Protein AF-A0A842UWV1-F1 (afdb_monomer_lite)

Foldseek 3Di:
DDPVVVVVVVVVVVVVVVVCCVVVVVPPPPVPPDPPPPPDDDLVQQCAQAQVSQCPVWPQWRWDFDPHSDNPTDIDTHGRPPDDTPD

Secondary structure (DSSP, 8-state):
--HHHHHHHHHHHHHHHHHHHHHHHTTTTSSS------S---GGG---SSGGGG--S-TTEEEEEESTTSTT-EEEEEE-TT--TT-

Radius of gyration: 32.63 Å; chains: 1; bounding box: 60×24×94 Å

pLDDT: mean 80.22, std 14.53, range [53.12, 97.88]

Structure (mmCIF, N/CA/C/O backbone):
data_AF-A0A842UWV1-F1
#
_entry.id   AF-A0A842UWV1-F1
#
loop_
_atom_site.group_PDB
_atom_site.id
_atom_site.type_symbol
_atom_site.label_atom_id
_atom_site.label_alt_id
_atom_site.label_comp_id
_atom_site.label_asym_id
_atom_site.label_entity_id
_atom_site.label_seq_id
_atom_site.pdbx_PDB_ins_code
_atom_site.Cartn_x
_atom_site.Cartn_y
_atom_site.Cartn_z
_atom_site.occupancy
_atom_site.B_iso_or_equiv
_atom_site.auth_seq_id
_atom_site.auth_comp_id
_atom_site.auth_asym_id
_atom_site.auth_atom_id
_atom_site.pdbx_PDB_model_num
ATOM 1 N N . MET A 1 1 ? -44.752 13.615 60.315 1.00 57.84 1 MET A N 1
ATOM 2 C CA . MET A 1 1 ? -43.567 13.468 59.444 1.00 57.84 1 MET A CA 1
ATOM 3 C C . MET A 1 1 ? -42.436 14.223 60.110 1.00 57.84 1 MET A C 1
ATOM 5 O O . MET A 1 1 ? -42.433 15.446 60.081 1.00 57.84 1 MET A O 1
ATOM 9 N N . ASP A 1 2 ? -41.558 13.507 60.807 1.00 70.81 2 ASP A N 1
ATOM 10 C CA . ASP A 1 2 ? -40.490 14.104 61.607 1.00 70.81 2 ASP A CA 1
ATOM 11 C C . ASP A 1 2 ? -39.347 14.624 60.729 1.00 70.81 2 ASP A C 1
ATOM 13 O O . ASP A 1 2 ? -39.039 14.052 59.682 1.00 70.81 2 ASP A O 1
ATOM 17 N N . SER A 1 3 ? -38.670 15.687 61.174 1.00 63.62 3 SER A N 1
ATOM 18 C CA . SER A 1 3 ? -37.537 16.316 60.466 1.00 63.62 3 SER A CA 1
ATOM 19 C C . SER A 1 3 ? -36.426 15.312 60.093 1.00 63.62 3 SER A C 1
ATOM 21 O O . SER A 1 3 ? -35.783 15.419 59.049 1.00 63.62 3 SER A O 1
ATOM 23 N N . ARG A 1 4 ? -36.279 14.246 60.894 1.00 70.00 4 ARG A N 1
ATOM 24 C CA . ARG A 1 4 ? -35.380 13.110 60.631 1.00 70.00 4 ARG A CA 1
ATOM 25 C C . ARG A 1 4 ? -35.793 12.285 59.408 1.00 70.00 4 ARG A C 1
ATOM 27 O O . ARG A 1 4 ? -34.937 11.885 58.628 1.00 70.00 4 ARG A O 1
ATOM 34 N N . THR A 1 5 ? -37.091 12.061 59.214 1.00 61.41 5 THR A N 1
ATOM 35 C CA . THR A 1 5 ? -37.636 11.366 58.040 1.00 61.41 5 THR A CA 1
ATOM 36 C C . THR A 1 5 ? -37.458 12.212 56.780 1.00 61.41 5 THR A C 1
ATOM 38 O O . THR A 1 5 ? -37.114 11.676 55.733 1.00 61.41 5 THR A O 1
ATOM 41 N N . ILE A 1 6 ? -37.607 13.537 56.886 1.00 63.38 6 ILE A N 1
ATOM 42 C CA . ILE A 1 6 ? -37.412 14.468 55.764 1.00 63.38 6 ILE A CA 1
ATOM 43 C C . ILE A 1 6 ? -35.947 14.463 55.307 1.00 63.38 6 ILE A C 1
ATOM 45 O O . ILE A 1 6 ? -35.701 14.315 54.117 1.00 63.38 6 ILE A O 1
ATOM 49 N N . GLY A 1 7 ? -34.980 14.534 56.232 1.00 65.56 7 GLY A N 1
ATOM 50 C CA . GLY A 1 7 ? -33.548 14.527 55.895 1.00 65.56 7 GLY A CA 1
ATOM 51 C C . GLY A 1 7 ? -33.059 13.243 55.209 1.00 65.56 7 GLY A C 1
ATOM 52 O O . GLY A 1 7 ? -32.220 13.297 54.313 1.00 65.56 7 GLY A O 1
ATOM 53 N N . ILE A 1 8 ? -33.609 12.082 55.581 1.00 67.31 8 ILE A N 1
ATOM 54 C CA . ILE A 1 8 ? -33.283 10.798 54.935 1.00 67.31 8 ILE A CA 1
ATOM 55 C C . ILE A 1 8 ? -33.898 10.726 53.529 1.00 67.31 8 ILE A C 1
ATOM 57 O O . ILE A 1 8 ? -33.245 10.283 52.583 1.00 67.31 8 ILE A O 1
ATOM 61 N N . VAL A 1 9 ? -35.142 11.185 53.368 1.00 66.12 9 VAL A N 1
ATOM 62 C CA . VAL A 1 9 ? -35.848 11.161 52.077 1.00 66.12 9 VAL A CA 1
ATOM 63 C C . VAL A 1 9 ? -35.220 12.145 51.086 1.00 66.12 9 VAL A C 1
ATOM 65 O O . VAL A 1 9 ? -35.015 11.798 49.925 1.00 66.12 9 VAL A O 1
ATOM 68 N N . THR A 1 10 ? -34.831 13.342 51.533 1.00 71.06 10 THR A N 1
ATOM 69 C CA . THR A 1 10 ? -34.143 14.317 50.673 1.00 71.06 10 THR A CA 1
ATOM 70 C C . THR A 1 10 ? -32.710 13.893 50.349 1.00 71.06 10 THR A C 1
ATOM 72 O O . THR A 1 10 ? -32.269 14.068 49.213 1.00 71.06 10 THR A O 1
ATOM 75 N N . GLY A 1 11 ? -32.001 13.270 51.297 1.00 73.56 11 GLY A N 1
ATOM 76 C CA . GLY A 1 11 ? -30.656 12.731 51.084 1.00 73.56 11 GLY A CA 1
ATOM 77 C C . GLY A 1 11 ? -30.623 11.572 50.088 1.00 73.56 11 GLY A C 1
ATOM 78 O O . GLY A 1 11 ? -29.837 11.596 49.146 1.00 73.56 11 GLY A O 1
ATOM 79 N N . THR A 1 12 ? -31.518 10.590 50.240 1.00 78.00 12 THR A N 1
ATOM 80 C CA . THR A 1 12 ? -31.611 9.451 49.307 1.00 78.00 12 THR A CA 1
ATOM 81 C C . THR A 1 12 ? -32.000 9.900 47.897 1.00 78.00 12 THR A C 1
ATOM 83 O O . THR A 1 12 ? -31.408 9.424 46.929 1.00 78.00 12 THR A O 1
ATOM 86 N N . ALA A 1 13 ? -32.905 10.875 47.761 1.00 77.75 13 ALA A N 1
ATOM 87 C CA . ALA A 1 13 ? -33.248 11.472 46.470 1.00 77.75 13 ALA A CA 1
ATOM 88 C C . ALA A 1 13 ? -32.055 12.193 45.810 1.00 77.75 13 ALA A C 1
ATOM 90 O O . ALA A 1 13 ? -31.821 12.018 44.614 1.00 77.75 13 ALA A O 1
ATOM 91 N N . PHE A 1 14 ? -31.264 12.955 46.575 1.00 81.25 14 PHE A N 1
ATOM 92 C CA . PHE A 1 14 ? -30.072 13.638 46.058 1.00 81.25 14 PHE A CA 1
ATOM 93 C C . PHE A 1 14 ? -28.970 12.649 45.661 1.00 81.25 14 PHE A C 1
ATOM 95 O O . PHE A 1 14 ? -28.372 12.782 44.595 1.00 81.25 14 PHE A O 1
ATOM 102 N N . SER A 1 15 ? -28.739 11.609 46.467 1.00 84.38 15 SER A N 1
ATOM 103 C CA . SER A 1 15 ? -27.786 10.543 46.143 1.00 84.38 15 SER A CA 1
ATOM 104 C C . SER A 1 15 ? -28.164 9.805 44.857 1.00 84.38 15 SER A C 1
ATOM 106 O O . SER A 1 15 ? -27.299 9.580 44.012 1.00 84.38 15 SER A O 1
ATOM 108 N N . LEU A 1 16 ? -29.446 9.477 44.665 1.00 82.56 16 LEU A N 1
ATOM 109 C CA . LEU A 1 16 ? -29.927 8.846 43.432 1.00 82.56 16 LEU A CA 1
ATOM 110 C C . LEU A 1 16 ? -29.799 9.776 42.219 1.00 82.56 16 LEU A C 1
ATOM 112 O O . LEU A 1 16 ? -29.431 9.310 41.143 1.00 82.56 16 LEU A O 1
ATOM 116 N N . LEU A 1 17 ? -30.033 11.082 42.390 1.00 82.31 17 LEU A N 1
ATOM 117 C CA . LEU A 1 17 ? -29.837 12.085 41.341 1.00 82.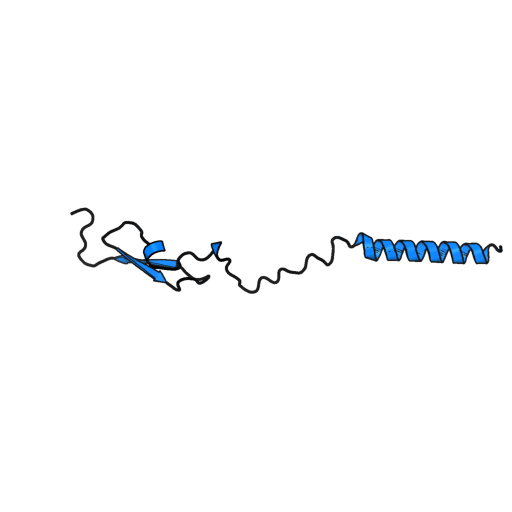31 17 LEU A CA 1
ATOM 118 C C . LEU A 1 17 ? -28.362 12.179 40.918 1.00 82.31 17 LEU A C 1
ATOM 120 O O . LEU A 1 17 ? -28.068 12.187 39.728 1.00 82.31 17 LEU A O 1
ATOM 124 N N . VAL A 1 18 ? -27.428 12.198 41.874 1.00 81.62 18 VAL A N 1
ATOM 125 C CA . VAL A 1 18 ? -25.982 12.229 41.593 1.00 81.62 18 VAL A CA 1
ATOM 126 C C . VAL A 1 18 ? -25.535 10.947 40.889 1.00 81.62 18 VAL A C 1
ATOM 128 O O . VAL A 1 18 ? -24.829 11.022 39.890 1.00 81.62 18 VAL A O 1
ATOM 131 N N . ILE A 1 19 ? -25.985 9.774 41.345 1.00 81.62 19 ILE A N 1
ATOM 132 C CA . ILE A 1 19 ? -25.682 8.487 40.697 1.00 81.62 19 ILE A CA 1
ATOM 133 C C . ILE A 1 19 ? -26.245 8.451 39.272 1.00 81.62 19 ILE A C 1
ATOM 135 O O . ILE A 1 19 ? -25.544 8.053 38.345 1.00 81.62 19 ILE A O 1
ATOM 139 N N . ALA A 1 20 ? -27.477 8.924 39.070 1.00 81.00 20 ALA A N 1
ATOM 140 C CA . ALA A 1 20 ? -28.072 9.043 37.746 1.00 81.00 20 ALA A CA 1
ATOM 141 C C . ALA A 1 20 ? -27.264 10.000 36.856 1.00 81.00 20 ALA A C 1
ATOM 143 O O . ALA A 1 20 ? -26.975 9.660 35.718 1.00 81.00 20 ALA A O 1
ATOM 144 N N . LEU A 1 21 ? -26.818 11.154 37.357 1.00 80.06 21 LEU A N 1
ATOM 145 C CA . LEU A 1 21 ? -25.961 12.069 36.596 1.00 80.06 21 LEU A CA 1
ATOM 146 C C . LEU A 1 21 ? -24.574 11.483 36.303 1.00 80.06 21 LEU A C 1
ATOM 148 O O . LEU A 1 21 ? -24.018 11.769 35.252 1.00 80.06 21 LEU A O 1
ATOM 152 N N . LEU A 1 22 ? -24.017 10.633 37.164 1.00 76.31 22 LEU A N 1
ATOM 153 C CA . LEU A 1 22 ? -22.759 9.939 36.878 1.00 76.31 22 LEU A CA 1
ATOM 154 C C . LEU A 1 22 ? -22.939 8.827 35.836 1.00 76.31 22 LEU A C 1
ATOM 156 O O . LEU A 1 22 ? -22.065 8.650 34.999 1.00 76.31 22 LEU A O 1
ATOM 160 N N . ILE A 1 23 ? -24.073 8.121 35.830 1.00 74.56 23 ILE A N 1
ATOM 161 C CA . ILE A 1 23 ? -24.383 7.068 34.845 1.00 74.56 23 ILE A CA 1
ATOM 162 C C . ILE A 1 23 ? -24.806 7.673 33.493 1.00 74.56 23 ILE A C 1
ATOM 164 O O . ILE A 1 23 ? -24.363 7.223 32.438 1.00 74.56 23 ILE A O 1
ATOM 168 N N . TYR A 1 24 ? -25.648 8.710 33.510 1.00 70.06 24 TYR A N 1
ATOM 169 C CA . TYR A 1 24 ? -26.240 9.340 32.323 1.00 70.06 24 TYR A CA 1
ATOM 170 C C . TYR A 1 24 ? -25.478 10.581 31.829 1.00 70.06 24 TYR A C 1
ATOM 172 O O . TYR A 1 24 ? -25.628 10.965 30.671 1.00 70.06 24 TYR A O 1
ATOM 180 N N . GLY A 1 25 ? -24.658 11.218 32.665 1.00 60.03 25 GLY A N 1
ATOM 181 C CA . GLY A 1 25 ? -23.778 12.334 32.291 1.00 60.03 25 GLY A CA 1
ATOM 182 C C . GLY A 1 25 ? -22.439 11.879 31.707 1.00 60.03 25 GLY A C 1
ATOM 183 O O . GLY A 1 25 ? -21.814 12.628 30.964 1.00 60.03 25 GLY A O 1
ATOM 184 N N . PHE A 1 26 ? -22.044 10.618 31.916 1.00 60.78 26 PHE A N 1
ATOM 185 C CA . PHE A 1 26 ? -20.926 9.975 31.210 1.00 60.78 26 PHE A CA 1
ATOM 186 C C . PHE A 1 26 ? -21.304 9.454 29.813 1.00 60.78 26 PHE A C 1
ATOM 188 O O . PHE A 1 26 ? -20.645 8.564 29.275 1.00 60.78 26 PHE A O 1
ATOM 195 N N . ARG A 1 27 ? -22.323 10.034 29.162 1.00 58.38 27 ARG A N 1
ATOM 196 C CA . ARG A 1 27 ? -22.682 9.712 27.766 1.00 58.38 27 ARG A CA 1
ATOM 197 C C . ARG A 1 27 ? -21.567 9.989 26.742 1.00 58.38 27 ARG A C 1
ATOM 199 O O . ARG A 1 27 ? -21.763 9.685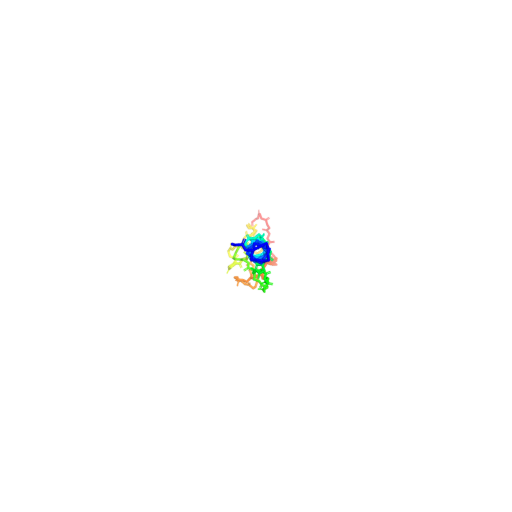 25.572 1.00 58.38 27 ARG A O 1
ATOM 206 N N . GLY A 1 28 ? -20.414 10.522 27.159 1.00 53.12 28 GLY A N 1
ATOM 207 C CA . GLY A 1 28 ? -19.255 10.764 26.294 1.00 53.12 28 GLY A CA 1
ATOM 208 C C . GLY A 1 28 ? -17.952 10.043 26.662 1.00 53.12 28 GLY A C 1
ATOM 209 O O . GLY A 1 28 ? -16.967 10.269 25.972 1.00 53.12 28 GLY A O 1
ATOM 210 N N . GLY A 1 29 ? -17.890 9.223 27.725 1.00 54.66 29 GLY A N 1
ATOM 211 C CA . GLY A 1 29 ? -16.593 8.773 28.274 1.00 54.66 29 GLY A CA 1
ATOM 212 C C . GLY A 1 29 ? -16.212 7.295 28.119 1.00 54.66 29 GLY A C 1
ATOM 213 O O . GLY A 1 29 ? -15.051 6.972 28.339 1.00 54.66 29 GLY A O 1
ATOM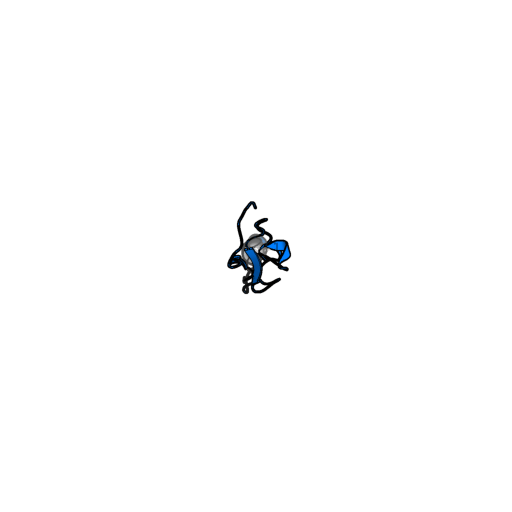 214 N N . ILE A 1 30 ? -17.128 6.390 27.751 1.00 58.50 30 ILE A N 1
ATOM 215 C CA . ILE A 1 30 ? -16.812 4.944 27.631 1.00 58.50 30 ILE A CA 1
ATOM 216 C C . ILE A 1 30 ? -17.247 4.290 26.313 1.00 58.50 30 ILE A C 1
ATOM 218 O O . ILE A 1 30 ? -16.918 3.136 26.067 1.00 58.50 30 ILE A O 1
ATOM 222 N N . THR A 1 31 ? -17.916 5.015 25.416 1.00 53.34 31 THR A N 1
ATOM 223 C CA . THR A 1 31 ? -18.193 4.548 24.042 1.00 53.34 31 THR A CA 1
ATOM 224 C C . THR A 1 31 ? -17.100 4.937 23.038 1.00 53.34 31 THR A C 1
ATOM 226 O O . THR A 1 31 ? -17.219 4.627 21.860 1.00 53.34 31 THR A O 1
ATOM 229 N N . GLY A 1 32 ? -16.019 5.584 23.490 1.00 55.62 32 GLY A N 1
ATOM 230 C CA . GLY A 1 32 ? -14.901 6.037 22.651 1.00 55.62 32 GLY A CA 1
ATOM 231 C C . GLY A 1 32 ? -13.702 5.083 22.567 1.00 55.62 32 GLY A C 1
ATOM 232 O O . GLY A 1 32 ? -12.647 5.496 22.103 1.00 55.62 32 GLY A O 1
ATOM 233 N N . MET A 1 33 ? -13.822 3.834 23.031 1.00 60.97 33 MET A N 1
ATOM 234 C CA . MET A 1 33 ? -12.736 2.842 22.990 1.00 60.97 33 MET A CA 1
ATOM 235 C C . MET A 1 33 ? -13.131 1.607 22.168 1.00 60.97 33 MET A C 1
ATOM 237 O O . MET A 1 33 ? -13.131 0.486 22.662 1.00 60.97 33 MET A O 1
ATOM 241 N N . THR A 1 34 ? -13.459 1.802 20.892 1.00 59.38 34 THR A N 1
ATOM 242 C CA . THR A 1 34 ? -13.439 0.727 19.883 1.00 59.38 34 THR A CA 1
ATOM 243 C C . THR A 1 34 ? -12.690 1.195 18.642 1.00 59.38 34 THR A C 1
ATOM 245 O O . THR A 1 34 ? -13.236 1.250 17.547 1.00 59.38 34 THR A O 1
ATOM 248 N N . SER A 1 35 ? -11.426 1.561 18.804 1.00 61.44 35 SER A N 1
ATOM 249 C CA . SER A 1 35 ? -10.489 1.618 17.681 1.00 61.44 35 SER A CA 1
ATOM 250 C C . SER A 1 35 ? -9.112 1.199 18.177 1.00 61.44 35 SER A C 1
ATOM 252 O O . SER A 1 35 ? -8.155 1.967 18.181 1.00 61.44 35 SER A O 1
ATOM 254 N N . MET A 1 36 ? -9.023 -0.049 18.648 1.00 57.53 36 MET A N 1
ATOM 255 C CA . MET A 1 36 ? -7.755 -0.759 18.553 1.00 57.53 36 MET A CA 1
ATOM 256 C C . MET A 1 36 ? -7.556 -1.027 17.064 1.00 57.53 36 MET A C 1
ATOM 258 O O . MET A 1 36 ? -8.154 -1.948 16.510 1.00 57.53 36 MET A O 1
ATOM 262 N N . GLU A 1 37 ? -6.798 -0.160 16.401 1.00 64.62 37 GLU A N 1
ATOM 263 C CA . GLU A 1 37 ? -6.368 -0.355 15.020 1.00 64.62 37 GLU A CA 1
ATOM 264 C C . GLU A 1 37 ? -5.383 -1.531 14.995 1.00 64.62 37 GLU A C 1
ATOM 266 O O . GLU A 1 37 ? -4.165 -1.366 15.023 1.00 64.62 37 GLU A O 1
ATOM 271 N N . ILE A 1 38 ? -5.908 -2.760 15.001 1.00 60.81 38 ILE A N 1
ATOM 272 C CA . ILE A 1 38 ? -5.125 -3.946 14.658 1.00 60.81 38 ILE A CA 1
ATOM 273 C C . ILE A 1 38 ? -4.835 -3.834 13.163 1.00 60.81 38 ILE A C 1
ATOM 275 O O . ILE A 1 38 ? -5.634 -4.316 12.372 1.00 60.81 38 ILE A O 1
ATOM 279 N N . GLY A 1 39 ? -3.742 -3.152 12.797 1.00 64.81 39 GLY A N 1
ATOM 280 C CA . GLY A 1 39 ? -3.082 -3.165 11.482 1.00 64.81 39 GLY A CA 1
ATOM 281 C C . GLY A 1 39 ? -3.965 -3.528 10.286 1.00 64.81 39 GLY A C 1
ATOM 282 O O . GLY A 1 39 ? -3.638 -4.453 9.545 1.00 64.81 39 GLY A O 1
ATOM 283 N N . SER A 1 40 ? -5.095 -2.842 10.126 1.00 66.31 40 SER A N 1
ATOM 284 C CA . SER A 1 40 ? -6.046 -3.098 9.054 1.00 66.31 40 SER A CA 1
ATOM 285 C C . SER A 1 40 ? -5.767 -2.071 7.979 1.00 66.31 40 SER A C 1
ATOM 287 O O . SER A 1 40 ? -6.090 -0.902 8.178 1.00 66.31 40 SER A O 1
ATOM 289 N N . CYS A 1 41 ? -5.201 -2.478 6.842 1.00 69.62 41 CYS A N 1
ATOM 290 C CA . CYS A 1 41 ? -5.357 -1.622 5.674 1.00 69.62 41 CYS A CA 1
ATOM 291 C C . CYS A 1 41 ? -6.820 -1.592 5.307 1.00 69.62 41 CYS A C 1
ATOM 293 O O . CYS A 1 41 ? -7.491 -2.621 5.185 1.00 69.62 41 CYS A O 1
ATOM 295 N N . ASN A 1 42 ? -7.300 -0.386 5.080 1.00 78.38 42 ASN A N 1
ATOM 296 C CA . ASN A 1 42 ? -8.561 -0.225 4.398 1.00 78.38 42 ASN A CA 1
ATOM 297 C C . ASN A 1 42 ? -8.376 -0.677 2.945 1.00 78.38 42 ASN A C 1
ATOM 299 O O . ASN A 1 42 ? -7.299 -0.519 2.373 1.00 78.38 42 ASN A O 1
ATOM 303 N N . ALA A 1 43 ? -9.427 -1.191 2.303 1.00 73.19 43 ALA A N 1
ATOM 304 C CA . ALA A 1 43 ? -9.365 -1.487 0.868 1.00 73.19 43 ALA A CA 1
ATOM 305 C C . ALA A 1 43 ? -8.981 -0.242 0.036 1.00 73.19 43 ALA A C 1
ATOM 307 O O . ALA A 1 43 ? -8.395 -0.370 -1.030 1.00 73.19 43 ALA A O 1
ATOM 308 N N . SER A 1 44 ? -9.248 0.959 0.566 1.00 77.12 44 SER A N 1
ATOM 309 C CA . SER A 1 44 ? -8.815 2.243 -0.000 1.00 77.12 44 SER A CA 1
ATOM 310 C C . SER A 1 44 ? -7.301 2.500 0.076 1.00 77.12 44 SER A C 1
ATOM 312 O O . SER A 1 44 ? -6.824 3.435 -0.554 1.00 77.12 44 SER A O 1
ATOM 314 N N . GLU A 1 45 ? -6.563 1.728 0.870 1.00 84.75 45 GLU A N 1
ATOM 315 C CA . GLU A 1 45 ? -5.111 1.841 1.060 1.00 84.75 45 GLU A CA 1
ATOM 316 C C . GLU A 1 45 ? -4.342 0.791 0.240 1.00 84.75 45 GLU A C 1
ATOM 318 O O . GLU A 1 45 ? -3.120 0.843 0.130 1.00 84.75 45 GLU A O 1
ATOM 323 N N . ILE A 1 46 ? -5.052 -0.161 -0.373 1.00 91.44 46 ILE A N 1
ATOM 324 C CA . ILE A 1 46 ? -4.463 -1.099 -1.328 1.00 91.44 46 ILE A CA 1
ATOM 325 C C . ILE A 1 46 ? -4.070 -0.303 -2.579 1.00 91.44 46 ILE A C 1
ATOM 327 O O . ILE A 1 46 ? -4.930 0.130 -3.342 1.00 91.44 46 ILE A O 1
ATOM 331 N N . ILE A 1 47 ? -2.765 -0.136 -2.792 1.00 93.19 47 ILE A N 1
ATOM 332 C CA . ILE A 1 47 ? -2.193 0.590 -3.931 1.00 93.19 47 ILE A CA 1
ATOM 333 C C . ILE A 1 47 ? -2.473 -0.157 -5.238 1.00 93.19 47 ILE A C 1
ATOM 335 O O . ILE A 1 47 ? -2.839 0.455 -6.239 1.00 93.19 47 ILE A O 1
ATOM 339 N N . CYS A 1 48 ? -2.319 -1.483 -5.243 1.00 95.94 48 CYS A N 1
ATOM 340 C CA . CYS A 1 48 ? -2.572 -2.295 -6.429 1.00 95.94 48 CYS A CA 1
ATOM 341 C C . CYS A 1 48 ? -3.094 -3.696 -6.072 1.00 95.94 48 CYS A C 1
ATOM 343 O O . CYS A 1 48 ? -2.706 -4.308 -5.072 1.00 95.94 48 CYS A O 1
ATOM 345 N N . SER A 1 49 ? -3.995 -4.220 -6.905 1.00 95.56 49 SER A N 1
ATOM 346 C CA . SER A 1 49 ? -4.527 -5.588 -6.805 1.00 95.56 49 SER A CA 1
ATOM 347 C C . SER A 1 49 ? -4.163 -6.459 -8.008 1.00 95.56 49 SER A C 1
ATOM 349 O O . SER A 1 49 ? -4.228 -7.683 -7.916 1.00 95.56 49 SER A O 1
ATOM 351 N N . ALA A 1 50 ? -3.719 -5.847 -9.105 1.00 96.00 50 ALA A N 1
ATOM 352 C CA . ALA A 1 50 ? -3.186 -6.501 -10.288 1.00 96.00 50 ALA A CA 1
ATOM 353 C C . ALA A 1 50 ? -2.157 -5.595 -10.990 1.00 96.00 50 ALA A C 1
ATOM 355 O O . ALA A 1 50 ? -2.099 -4.390 -10.740 1.00 96.00 50 ALA A O 1
ATOM 356 N N . ASN A 1 51 ? -1.356 -6.160 -11.900 1.00 96.56 51 ASN A N 1
ATOM 357 C CA . ASN A 1 51 ? -0.339 -5.404 -12.646 1.00 96.56 51 ASN A CA 1
ATOM 358 C C . ASN A 1 51 ? -0.946 -4.267 -13.480 1.00 96.56 51 ASN A C 1
ATOM 360 O O . ASN A 1 51 ? -0.326 -3.224 -13.622 1.00 96.56 51 ASN A O 1
ATOM 364 N N . GLN A 1 52 ? -2.182 -4.429 -13.964 1.00 95.50 52 GLN A N 1
ATOM 365 C CA . GLN A 1 52 ? -2.893 -3.398 -14.727 1.00 95.50 52 GLN A CA 1
ATOM 366 C C . GLN A 1 52 ? -3.172 -2.130 -13.905 1.00 95.50 52 GLN A C 1
ATOM 368 O O . GLN A 1 52 ? -3.361 -1.066 -14.480 1.00 95.50 52 GLN A O 1
ATOM 373 N N . ASN A 1 53 ? -3.201 -2.216 -12.569 1.00 95.56 53 ASN A N 1
ATOM 374 C CA . ASN A 1 53 ? -3.327 -1.033 -11.713 1.00 95.56 53 ASN A CA 1
ATOM 375 C C . ASN A 1 53 ? -2.042 -0.191 -11.673 1.00 95.56 53 ASN A C 1
ATOM 377 O O . ASN A 1 53 ? -2.100 0.958 -11.252 1.00 95.56 53 ASN A O 1
ATOM 381 N N . CYS A 1 54 ? -0.909 -0.771 -12.074 1.00 96.56 54 CYS A N 1
ATOM 382 C CA . CYS 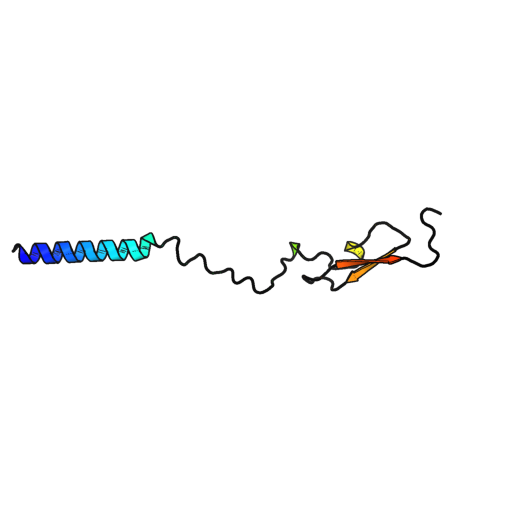A 1 54 ? 0.407 -0.143 -12.079 1.00 96.56 54 CYS A CA 1
ATOM 383 C C . CYS A 1 54 ? 0.849 0.302 -13.478 1.00 96.56 54 CYS A C 1
ATOM 385 O O . CYS A 1 54 ? 2.021 0.599 -13.644 1.00 96.56 54 CYS A O 1
ATOM 387 N N . ASP A 1 55 ? -0.044 0.319 -14.469 1.00 96.31 55 ASP A N 1
ATOM 388 C CA . ASP A 1 55 ? 0.287 0.766 -15.825 1.00 96.31 55 ASP A CA 1
ATOM 389 C C . ASP A 1 55 ? 0.713 2.246 -15.802 1.00 96.31 55 ASP A C 1
ATOM 391 O O . ASP A 1 55 ? -0.116 3.138 -15.594 1.00 96.31 55 ASP A O 1
ATOM 395 N N . ASP A 1 56 ? 2.012 2.506 -15.976 1.00 94.75 56 ASP A N 1
ATOM 396 C CA . ASP A 1 56 ? 2.585 3.857 -16.050 1.00 94.75 56 ASP A CA 1
ATOM 397 C C . ASP A 1 56 ? 2.544 4.433 -17.476 1.00 94.75 56 ASP A C 1
ATOM 399 O O . ASP A 1 56 ? 3.087 5.508 -17.742 1.00 94.75 56 ASP A O 1
ATOM 403 N N . GLN A 1 57 ? 1.865 3.734 -18.392 1.00 94.38 57 GLN A N 1
ATOM 404 C CA . GLN A 1 57 ? 1.756 4.028 -19.818 1.00 94.38 57 GLN A CA 1
ATOM 405 C C . GLN A 1 57 ? 3.093 4.004 -20.566 1.00 94.38 57 GLN A C 1
ATOM 407 O O . GLN A 1 57 ? 3.142 4.337 -21.760 1.00 94.38 57 GLN A O 1
ATOM 412 N N . ASN A 1 58 ? 4.176 3.579 -19.913 1.00 92.56 58 ASN A N 1
ATOM 413 C CA . ASN A 1 58 ? 5.470 3.445 -20.537 1.00 92.56 58 ASN A CA 1
ATOM 414 C C . ASN A 1 58 ? 5.625 2.031 -21.109 1.00 92.56 58 ASN A C 1
ATOM 416 O O . ASN A 1 58 ? 5.641 1.011 -20.440 1.00 92.56 58 ASN A O 1
ATOM 420 N N . ARG A 1 59 ? 5.789 1.950 -22.426 1.00 91.81 59 ARG A N 1
ATOM 421 C CA . ARG A 1 59 ? 5.940 0.664 -23.133 1.00 91.81 59 ARG A CA 1
ATOM 422 C C . ARG A 1 59 ? 7.288 -0.001 -22.853 1.00 91.81 59 ARG A C 1
ATOM 424 O O . ARG A 1 59 ? 7.494 -1.159 -23.210 1.00 91.81 59 ARG A O 1
ATOM 431 N N . CYS A 1 60 ? 8.221 0.769 -22.299 1.00 95.00 60 CYS A N 1
ATOM 432 C CA . CYS A 1 60 ? 9.561 0.346 -21.933 1.00 95.00 60 CYS A CA 1
ATOM 433 C C . CYS A 1 60 ? 9.687 -0.100 -20.483 1.00 95.00 60 CYS A C 1
ATOM 435 O O . CYS A 1 60 ? 10.785 -0.479 -20.069 1.00 95.00 60 CYS A O 1
ATOM 437 N N . THR A 1 61 ? 8.600 -0.092 -19.726 1.00 95.38 61 THR A N 1
ATOM 438 C CA . THR A 1 61 ? 8.527 -0.659 -18.387 1.00 95.38 61 THR A CA 1
ATOM 439 C C . THR A 1 61 ? 7.681 -1.925 -18.419 1.00 95.38 61 THR A C 1
ATOM 441 O O . THR A 1 61 ? 6.795 -2.129 -19.248 1.00 95.38 61 THR A O 1
ATOM 444 N N . ARG A 1 62 ? 8.030 -2.852 -17.535 1.00 95.31 62 ARG A N 1
ATOM 445 C CA . ARG A 1 62 ? 7.181 -3.966 -17.148 1.00 95.31 62 ARG A CA 1
ATOM 446 C C . ARG A 1 62 ? 6.612 -3.634 -15.779 1.00 95.31 62 ARG A C 1
ATOM 448 O O . ARG A 1 62 ? 7.361 -3.611 -14.800 1.00 95.31 62 ARG A O 1
ATOM 455 N N . ASP A 1 63 ? 5.304 -3.426 -15.728 1.00 97.69 63 ASP A N 1
ATOM 456 C CA . ASP A 1 63 ? 4.606 -3.055 -14.501 1.00 97.69 63 ASP A CA 1
ATOM 457 C C . ASP A 1 63 ? 4.25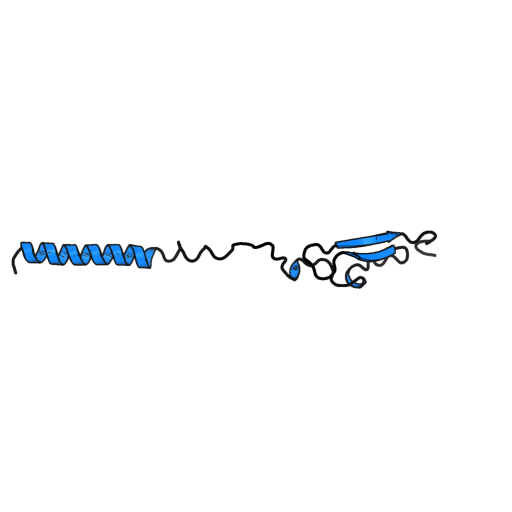4 -4.281 -13.671 1.00 97.69 63 ASP A C 1
ATOM 459 O O . ASP A 1 63 ? 3.628 -5.241 -14.137 1.00 97.69 63 ASP A O 1
ATOM 463 N N . ILE A 1 64 ? 4.688 -4.258 -12.416 1.00 97.31 64 ILE A N 1
ATOM 464 C CA . ILE A 1 64 ? 4.517 -5.354 -11.475 1.00 97.31 64 ILE A CA 1
ATOM 465 C C . ILE A 1 64 ? 3.890 -4.795 -10.205 1.00 97.31 64 ILE A C 1
ATOM 467 O O . ILE A 1 64 ? 4.455 -3.931 -9.536 1.00 97.31 64 ILE A O 1
ATOM 471 N N . CYS A 1 65 ? 2.732 -5.336 -9.843 1.00 97.88 65 CYS A N 1
ATOM 472 C CA . CYS A 1 65 ? 2.144 -5.103 -8.537 1.00 97.88 65 CYS A CA 1
ATOM 473 C C . CYS A 1 65 ? 2.757 -6.075 -7.524 1.00 97.88 65 CYS A C 1
ATOM 475 O O . CYS A 1 65 ? 2.550 -7.290 -7.598 1.00 97.88 65 CYS A O 1
ATOM 477 N N . ILE A 1 66 ? 3.518 -5.551 -6.567 1.00 97.31 66 ILE A N 1
ATOM 478 C CA . ILE A 1 66 ? 4.102 -6.347 -5.486 1.00 97.31 66 ILE A CA 1
ATOM 479 C C . ILE A 1 66 ? 3.076 -6.472 -4.356 1.00 97.31 66 ILE A C 1
ATOM 481 O O . ILE A 1 66 ? 2.403 -5.503 -4.036 1.00 97.31 66 ILE A O 1
ATOM 485 N N . TYR A 1 67 ? 2.941 -7.663 -3.759 1.00 95.00 67 TYR A N 1
ATOM 486 C CA . TYR A 1 67 ? 1.937 -7.996 -2.728 1.00 95.00 67 TYR A CA 1
ATOM 487 C C . TYR A 1 67 ? 0.492 -7.563 -3.075 1.00 95.00 67 TYR A C 1
ATOM 489 O O . TYR A 1 67 ? -0.135 -6.836 -2.293 1.00 95.00 67 TYR A O 1
ATOM 497 N N . PRO A 1 68 ? -0.055 -8.008 -4.223 1.00 94.44 68 PRO A N 1
ATOM 498 C CA . PRO A 1 68 ? -1.352 -7.562 -4.725 1.00 94.44 68 PRO A CA 1
ATOM 499 C C . PRO A 1 68 ? -2.481 -7.792 -3.721 1.00 94.44 68 PRO A C 1
ATOM 501 O O . PRO A 1 68 ? -2.564 -8.843 -3.087 1.00 94.44 68 PRO A O 1
ATOM 504 N N . GLY A 1 69 ? -3.368 -6.804 -3.589 1.00 91.38 69 GLY A N 1
ATOM 505 C CA . GLY A 1 69 ? -4.546 -6.905 -2.724 1.00 91.38 69 GLY A CA 1
ATOM 506 C C . GLY A 1 69 ? -4.237 -6.793 -1.230 1.00 91.38 69 GLY A C 1
ATOM 507 O O . GLY A 1 69 ? -5.110 -7.057 -0.408 1.00 91.38 69 GLY A O 1
ATOM 508 N N . THR A 1 70 ? -3.008 -6.413 -0.866 1.00 91.06 70 THR A N 1
ATOM 509 C CA . THR A 1 70 ? -2.597 -6.229 0.530 1.00 91.06 70 THR A CA 1
ATOM 510 C C . THR A 1 70 ? -2.302 -4.767 0.854 1.00 91.06 70 THR A C 1
ATOM 512 O O . THR A 1 70 ? -2.035 -3.945 -0.023 1.00 91.06 70 THR A O 1
ATOM 515 N N . CYS A 1 71 ? -2.244 -4.475 2.152 1.00 90.19 71 CYS A N 1
ATOM 516 C CA . CYS A 1 71 ? -1.835 -3.192 2.731 1.00 90.19 71 CYS A CA 1
ATOM 517 C C . CYS A 1 71 ? -0.436 -2.735 2.318 1.00 90.19 71 CYS A C 1
ATOM 519 O O . CYS A 1 71 ? -0.092 -1.567 2.421 1.00 90.19 71 CYS A O 1
ATOM 521 N N . LYS A 1 72 ? 0.408 -3.698 1.948 1.00 90.88 72 LYS A N 1
ATOM 522 C CA . LYS A 1 72 ? 1.806 -3.480 1.585 1.00 90.88 72 LYS A CA 1
ATOM 523 C C . LYS A 1 72 ? 1.988 -3.516 0.075 1.00 90.88 72 LYS A C 1
ATOM 525 O O . LYS A 1 72 ? 3.113 -3.696 -0.384 1.00 90.88 72 LYS A O 1
ATOM 530 N N . SER A 1 73 ? 0.890 -3.436 -0.677 1.00 95.00 73 SER A N 1
ATOM 531 C CA . SER A 1 73 ? 0.965 -3.399 -2.127 1.00 95.00 73 SER A CA 1
ATOM 532 C C . SER A 1 73 ? 1.721 -2.157 -2.584 1.00 95.00 73 SER A C 1
ATOM 534 O O . SER A 1 73 ? 1.586 -1.096 -1.983 1.00 95.00 73 SER A O 1
ATOM 536 N N . TYR A 1 74 ? 2.547 -2.288 -3.618 1.00 95.44 74 TYR A N 1
ATOM 537 C CA . TYR A 1 74 ? 3.195 -1.154 -4.280 1.00 95.44 74 TYR A CA 1
ATOM 538 C C . TYR A 1 74 ? 3.532 -1.503 -5.730 1.00 95.44 74 TYR A C 1
ATOM 540 O O . TYR A 1 74 ? 3.719 -2.675 -6.072 1.00 95.44 74 TYR A O 1
ATOM 548 N N . CYS A 1 75 ? 3.619 -0.476 -6.574 1.00 97.56 75 CYS A N 1
ATOM 549 C CA . CYS A 1 75 ? 3.992 -0.626 -7.974 1.00 97.56 75 CYS A CA 1
ATOM 550 C C . CYS A 1 75 ? 5.511 -0.628 -8.136 1.00 97.56 75 CYS A C 1
ATOM 552 O O . CYS A 1 75 ? 6.219 0.227 -7.602 1.00 97.56 75 CYS A O 1
ATOM 554 N N . TYR A 1 76 ? 6.002 -1.613 -8.876 1.00 97.31 76 TYR A N 1
ATOM 555 C CA . TYR A 1 76 ? 7.383 -1.710 -9.307 1.00 97.31 76 TYR A CA 1
ATOM 556 C C . TYR A 1 76 ? 7.424 -1.723 -10.834 1.00 97.31 76 TYR A C 1
ATOM 558 O O . TYR A 1 76 ? 6.818 -2.589 -11.463 1.00 97.31 76 TYR A O 1
ATOM 566 N N . HIS A 1 77 ? 8.152 -0.768 -11.409 1.00 96.25 77 HIS A N 1
ATOM 567 C CA . HIS A 1 77 ? 8.288 -0.595 -12.853 1.00 96.25 77 HIS A CA 1
ATOM 568 C C . HIS A 1 77 ? 9.696 -1.017 -13.257 1.00 96.25 77 HIS A C 1
ATOM 570 O O . HIS A 1 77 ? 10.685 -0.350 -12.941 1.00 96.25 77 HIS A O 1
ATOM 576 N N . GLU A 1 78 ? 9.806 -2.166 -13.914 1.00 95.06 78 GLU A N 1
ATOM 577 C CA . GLU A 1 78 ? 11.097 -2.699 -14.330 1.00 95.06 78 GLU A CA 1
ATOM 578 C C . GLU A 1 78 ? 11.417 -2.276 -15.761 1.00 95.06 78 GLU A C 1
ATOM 580 O O . GLU A 1 78 ? 10.664 -2.573 -16.686 1.00 95.06 78 GLU A O 1
ATOM 585 N N . LEU A 1 79 ? 12.564 -1.629 -15.967 1.00 94.69 79 LEU A N 1
ATOM 586 C CA . LEU A 1 79 ? 12.994 -1.224 -17.302 1.00 94.69 79 LEU A CA 1
ATOM 587 C C . LEU A 1 79 ? 13.291 -2.439 -18.189 1.00 94.69 79 LEU A C 1
ATOM 589 O O . LEU A 1 79 ? 14.132 -3.287 -17.875 1.00 94.69 79 LEU A O 1
ATOM 593 N N . ILE A 1 80 ? 12.658 -2.473 -19.357 1.00 93.88 80 ILE A N 1
ATOM 594 C CA . ILE A 1 80 ? 12.923 -3.464 -20.392 1.00 93.88 80 ILE A CA 1
ATOM 595 C C . ILE A 1 80 ? 14.230 -3.089 -21.089 1.00 93.88 80 ILE A C 1
ATOM 597 O O . ILE A 1 80 ? 14.345 -2.072 -21.779 1.00 93.88 80 ILE A O 1
ATOM 601 N N . LYS A 1 81 ? 15.243 -3.943 -20.930 1.00 92.44 81 LYS A N 1
ATOM 602 C CA . LYS A 1 81 ? 16.545 -3.743 -21.566 1.00 92.44 81 LYS A CA 1
ATOM 603 C C . LYS A 1 81 ? 16.396 -3.694 -23.089 1.00 92.44 81 LYS A C 1
ATOM 605 O O . LYS A 1 81 ? 15.924 -4.647 -23.702 1.00 92.44 81 LYS A O 1
ATOM 610 N N . GLY A 1 82 ? 16.880 -2.611 -23.692 1.00 88.00 82 GLY A N 1
ATOM 611 C CA . GLY A 1 82 ? 16.844 -2.416 -25.143 1.00 88.00 82 GLY A CA 1
ATOM 612 C C . GLY A 1 82 ? 15.539 -1.821 -25.669 1.00 88.00 82 GLY A C 1
ATOM 613 O O . GLY A 1 82 ? 15.383 -1.735 -26.883 1.00 88.00 82 GLY A O 1
ATOM 614 N N . CYS A 1 83 ? 14.625 -1.391 -24.795 1.00 90.12 83 CYS A N 1
ATOM 615 C CA . CYS A 1 83 ? 13.479 -0.611 -25.234 1.00 90.12 83 CYS A CA 1
ATOM 616 C C . CYS A 1 83 ? 13.890 0.823 -25.598 1.00 90.12 83 CYS A C 1
ATOM 618 O O . CYS A 1 83 ? 14.740 1.427 -24.940 1.00 90.12 83 CYS A O 1
ATOM 620 N N . ILE A 1 84 ? 13.297 1.348 -26.669 1.00 85.50 84 ILE A N 1
ATOM 621 C CA . ILE A 1 84 ? 13.492 2.718 -27.140 1.00 85.50 84 ILE A CA 1
ATOM 622 C C . ILE A 1 84 ? 12.145 3.417 -27.006 1.00 85.50 84 ILE A C 1
ATOM 624 O O . ILE A 1 84 ? 11.192 3.084 -27.707 1.00 85.50 84 ILE A O 1
ATOM 628 N N . GLU A 1 85 ? 12.058 4.376 -26.091 1.00 77.00 85 GLU A N 1
ATOM 629 C CA . GLU A 1 85 ? 10.832 5.140 -25.895 1.00 77.00 85 GLU A CA 1
ATOM 630 C C . GLU A 1 85 ? 10.568 6.012 -27.135 1.00 77.00 85 GLU A C 1
ATOM 632 O O . GLU A 1 85 ? 11.416 6.803 -27.551 1.00 77.00 85 GLU A O 1
ATOM 637 N N . GLY A 1 86 ? 9.403 5.832 -27.764 1.00 70.38 86 GLY A N 1
ATOM 638 C CA . GLY A 1 86 ? 8.968 6.665 -28.890 1.00 70.38 86 GLY A CA 1
ATOM 639 C C . GLY A 1 86 ? 9.512 6.301 -30.280 1.00 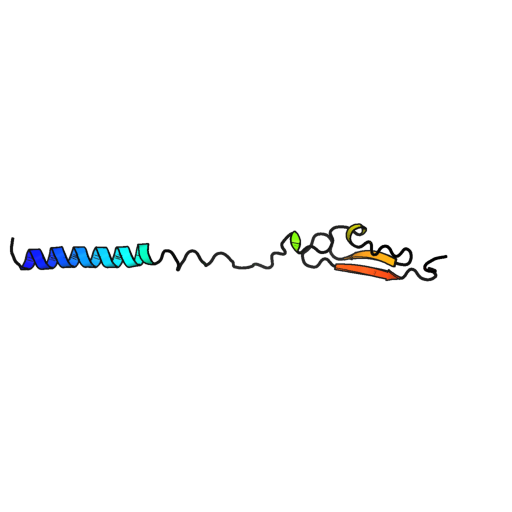70.38 86 GLY A C 1
ATOM 640 O O . GLY A 1 86 ? 9.475 7.161 -31.162 1.00 70.38 86 GLY A O 1
ATOM 641 N N . ARG A 1 87 ? 9.985 5.069 -30.519 1.00 60.28 87 ARG A N 1
ATOM 642 C CA . ARG A 1 87 ? 10.317 4.580 -31.871 1.00 60.28 87 ARG A CA 1
ATOM 643 C C . ARG A 1 87 ? 9.729 3.205 -32.155 1.00 60.28 87 ARG A C 1
ATOM 645 O O . ARG A 1 87 ? 9.879 2.320 -31.291 1.00 60.28 87 ARG A O 1
#

Sequence (87 aa):
MDSRTIGIVTGTAFSLLVIALLIYGFRGGITGMTSMEIGSCNASEIICSANQNCDDQNRCTRDICIYPGTCKSYCYHELIKGCIEGR